Protein AF-A0A2V5UEI1-F1 (afdb_monomer_lite)

Structure (mmCIF, N/CA/C/O backbone):
data_AF-A0A2V5UEI1-F1
#
_entry.id   AF-A0A2V5UEI1-F1
#
loop_
_atom_site.group_PDB
_atom_site.id
_atom_site.type_symbol
_atom_site.label_atom_id
_atom_site.label_alt_id
_atom_site.label_comp_id
_atom_site.label_asym_id
_atom_site.label_entity_id
_atom_site.label_seq_id
_atom_site.pdbx_PDB_ins_code
_atom_site.Cartn_x
_atom_site.Cartn_y
_atom_site.Cartn_z
_atom_site.occupancy
_atom_site.B_iso_or_equiv
_atom_site.auth_seq_id
_atom_site.auth_comp_id
_atom_site.auth_asym_id
_atom_site.auth_atom_id
_atom_site.pdbx_PDB_model_num
ATOM 1 N N . MET A 1 1 ? 38.973 20.988 14.897 1.00 60.97 1 MET A N 1
ATOM 2 C CA . MET A 1 1 ? 39.032 19.534 15.173 1.00 60.97 1 MET A CA 1
ATOM 3 C C . MET A 1 1 ? 38.482 19.318 16.575 1.00 60.97 1 MET A C 1
ATOM 5 O O . MET A 1 1 ? 38.955 19.990 17.479 1.00 60.97 1 MET A O 1
ATOM 9 N N . GLY A 1 2 ? 37.404 18.539 16.708 1.00 62.19 2 GLY A N 1
ATOM 10 C CA . GLY A 1 2 ? 36.582 18.435 17.925 1.00 62.19 2 GLY A CA 1
ATOM 11 C C . GLY A 1 2 ? 37.233 17.674 19.089 1.00 62.19 2 GLY A C 1
ATOM 12 O O . GLY A 1 2 ? 38.163 16.898 18.887 1.00 62.19 2 GLY A O 1
ATOM 13 N N . ASP A 1 3 ? 36.730 17.943 20.296 1.00 58.88 3 ASP A N 1
ATOM 14 C CA . ASP A 1 3 ? 37.243 17.529 21.613 1.00 58.88 3 ASP A CA 1
ATOM 15 C C . ASP A 1 3 ? 37.159 15.993 21.856 1.00 58.88 3 ASP A C 1
ATOM 17 O O . ASP A 1 3 ? 36.094 15.400 21.657 1.00 58.88 3 ASP A O 1
ATOM 21 N N . PRO A 1 4 ? 38.245 15.329 22.310 1.00 67.56 4 PRO A N 1
ATOM 22 C CA . PRO A 1 4 ? 38.335 13.873 22.504 1.00 67.56 4 PRO A CA 1
ATOM 23 C C . PRO A 1 4 ? 37.578 13.307 23.723 1.00 67.56 4 PRO A C 1
ATOM 25 O O . PRO A 1 4 ? 37.670 12.111 24.001 1.00 67.56 4 PRO A O 1
ATOM 28 N N . ARG A 1 5 ? 36.818 14.115 24.472 1.00 64.75 5 ARG A N 1
ATOM 29 C CA . ARG A 1 5 ? 36.128 13.671 25.702 1.00 64.75 5 ARG A CA 1
ATOM 30 C C . ARG A 1 5 ? 34.801 12.935 25.495 1.00 64.75 5 ARG A C 1
ATOM 32 O O . ARG A 1 5 ? 34.149 12.600 26.479 1.00 64.75 5 ARG A O 1
ATOM 39 N N . ASN A 1 6 ? 34.408 12.627 24.257 1.00 59.47 6 ASN A N 1
ATOM 40 C CA . ASN A 1 6 ? 33.099 12.030 23.964 1.00 59.47 6 ASN A CA 1
ATOM 41 C C . ASN A 1 6 ? 33.132 10.554 23.510 1.00 59.47 6 ASN A C 1
ATOM 43 O O . ASN A 1 6 ? 32.321 10.142 22.687 1.00 59.47 6 ASN A O 1
ATOM 47 N N . VAL A 1 7 ? 34.059 9.741 24.034 1.00 58.25 7 VAL A N 1
ATOM 48 C CA . VAL A 1 7 ? 34.170 8.298 23.691 1.00 58.25 7 VAL A CA 1
ATOM 49 C C . VAL A 1 7 ? 33.688 7.374 24.829 1.00 58.25 7 VAL A C 1
ATOM 51 O O . VAL A 1 7 ? 33.895 6.165 24.804 1.00 58.25 7 VAL A O 1
ATOM 54 N N . ALA A 1 8 ? 33.029 7.913 25.857 1.00 61.50 8 ALA A N 1
ATOM 55 C CA . ALA A 1 8 ? 32.821 7.205 27.123 1.00 61.50 8 ALA A CA 1
ATOM 56 C C . ALA A 1 8 ? 31.400 6.662 27.370 1.00 61.50 8 ALA A C 1
ATOM 58 O O . ALA A 1 8 ? 30.992 6.586 28.523 1.00 61.50 8 ALA A O 1
ATOM 59 N N . HIS A 1 9 ? 30.653 6.220 26.348 1.00 55.09 9 HIS A N 1
ATOM 60 C CA . HIS A 1 9 ? 29.397 5.477 26.573 1.00 55.09 9 HIS A CA 1
ATOM 61 C C . HIS A 1 9 ? 29.204 4.266 25.642 1.00 55.09 9 HIS A C 1
ATOM 63 O O . HIS A 1 9 ? 28.102 3.977 25.188 1.00 55.09 9 HIS A O 1
ATOM 69 N N . ALA A 1 10 ? 30.259 3.476 25.425 1.00 58.75 10 ALA A N 1
ATOM 70 C CA . ALA A 1 10 ? 30.120 2.090 24.973 1.00 58.75 10 ALA A CA 1
ATOM 71 C C . ALA A 1 10 ? 29.825 1.175 26.178 1.00 58.75 10 ALA A C 1
ATOM 73 O O . ALA A 1 10 ? 30.682 0.435 26.655 1.00 58.75 10 ALA A O 1
ATOM 74 N N . LYS A 1 11 ? 28.606 1.253 26.720 1.00 63.81 11 LYS A N 1
ATOM 75 C CA . LYS A 1 11 ? 28.098 0.265 27.683 1.00 63.81 11 LYS A CA 1
ATOM 76 C C . LYS A 1 11 ? 26.658 -0.102 27.351 1.00 63.81 11 LYS A C 1
ATOM 78 O O . LYS A 1 11 ? 25.727 0.544 27.817 1.00 63.81 11 LYS A O 1
ATOM 83 N N . LYS A 1 12 ? 26.478 -1.213 26.637 1.00 59.69 12 LYS A N 1
ATOM 84 C CA . LYS A 1 12 ? 25.339 -2.102 26.879 1.00 59.69 12 LYS A CA 1
ATOM 85 C C . LYS A 1 12 ? 25.848 -3.533 26.995 1.00 59.69 12 LYS A C 1
ATOM 87 O O . LYS A 1 12 ? 26.288 -4.141 26.029 1.00 59.69 12 LYS A O 1
ATOM 92 N N . VAL A 1 13 ? 25.820 -4.018 28.231 1.00 60.66 13 VAL A N 1
ATOM 93 C CA . VAL A 1 13 ? 25.942 -5.428 28.594 1.00 60.66 13 VAL A CA 1
ATOM 94 C C . VAL A 1 13 ? 24.683 -6.127 28.085 1.00 60.66 13 VAL A C 1
ATOM 96 O O . VAL A 1 13 ? 23.582 -5.756 28.487 1.00 60.66 13 VAL A O 1
ATOM 99 N N . SER A 1 14 ? 24.841 -7.115 27.206 1.00 51.38 14 SER A N 1
ATOM 100 C CA . SER A 1 14 ? 23.764 -8.033 26.836 1.00 51.38 14 SER A CA 1
ATOM 101 C C . SER A 1 14 ? 23.872 -9.259 27.743 1.00 51.38 14 SER A C 1
ATOM 103 O O . SER A 1 14 ? 24.813 -10.039 27.614 1.00 51.38 14 SER A O 1
ATOM 105 N N . GLN A 1 15 ? 22.970 -9.395 28.717 1.00 55.59 15 GLN A N 1
ATOM 106 C CA . GLN A 1 15 ? 22.770 -10.665 29.415 1.00 55.59 15 GLN A CA 1
ATOM 107 C C . GLN A 1 15 ? 21.605 -11.392 28.749 1.00 55.59 15 GLN A C 1
ATOM 109 O O . GLN A 1 15 ? 20.440 -11.106 29.015 1.00 55.59 15 GLN A O 1
ATOM 114 N N . GLU A 1 16 ? 21.936 -12.334 27.875 1.00 53.16 16 GLU A N 1
ATOM 115 C CA . GLU A 1 16 ? 20.986 -13.276 27.296 1.00 53.16 16 GLU A CA 1
ATOM 116 C C . GLU A 1 16 ? 20.702 -14.380 28.329 1.00 53.16 16 GLU A C 1
ATOM 118 O O . GLU A 1 16 ? 21.496 -15.299 28.526 1.00 53.16 16 GLU A O 1
ATOM 123 N N . LYS A 1 17 ? 19.584 -14.264 29.059 1.00 61.91 17 LYS A N 1
ATOM 124 C CA . LYS A 1 17 ? 19.078 -15.344 29.917 1.00 61.91 17 LYS A CA 1
ATOM 125 C C . LYS A 1 17 ? 18.273 -16.331 29.070 1.00 61.91 17 LYS A C 1
ATOM 127 O O . LYS A 1 17 ? 17.112 -16.083 28.762 1.00 61.91 17 LYS A O 1
ATOM 132 N N . HIS A 1 18 ? 18.868 -17.480 28.757 1.00 45.88 18 HIS A N 1
ATOM 133 C CA . HIS A 1 18 ? 18.138 -18.654 28.270 1.00 45.88 18 HIS A CA 1
ATOM 134 C C . HIS A 1 18 ? 17.444 -19.356 29.441 1.00 45.88 18 HIS A C 1
ATOM 136 O O . HIS A 1 18 ? 18.087 -20.081 30.198 1.00 45.88 18 HIS A O 1
ATOM 142 N N . HIS A 1 19 ? 16.128 -19.192 29.576 1.00 44.00 19 HIS A N 1
ATOM 143 C CA . HIS A 1 19 ? 15.309 -20.161 30.304 1.00 44.00 19 HIS A CA 1
ATOM 144 C C . HIS A 1 19 ? 14.743 -21.170 29.305 1.00 44.00 19 HIS A C 1
ATOM 146 O O . HIS A 1 19 ? 13.761 -20.914 28.613 1.00 44.00 19 HIS A O 1
ATOM 152 N N . LYS A 1 20 ? 15.386 -22.338 29.231 1.00 43.84 20 LYS A N 1
ATOM 153 C CA . LYS A 1 20 ? 14.803 -23.550 28.653 1.00 43.84 20 LYS A CA 1
ATOM 154 C C . LYS A 1 20 ? 14.131 -24.312 29.790 1.00 43.84 20 LYS A C 1
ATOM 156 O O . LYS A 1 20 ? 14.737 -25.200 30.386 1.00 43.84 20 LYS A O 1
ATOM 161 N N . GLU A 1 21 ? 12.907 -23.926 30.128 1.00 43.12 21 GLU A N 1
ATOM 162 C CA . GLU A 1 21 ? 12.095 -24.711 31.052 1.00 43.12 21 GLU A CA 1
ATOM 163 C C . GLU A 1 21 ? 11.450 -25.886 30.309 1.00 43.12 21 GLU A C 1
ATOM 165 O O . GLU A 1 21 ? 11.023 -25.787 29.156 1.00 43.12 21 GLU A O 1
ATOM 170 N N . LYS A 1 22 ? 11.508 -27.041 30.964 1.00 46.34 22 LYS A N 1
ATOM 171 C CA . LYS A 1 22 ? 11.107 -28.351 30.465 1.00 46.34 22 LYS A CA 1
ATOM 172 C C . LYS A 1 22 ? 9.619 -28.624 30.757 1.00 46.34 22 LYS A C 1
ATOM 174 O O . LYS A 1 22 ? 9.078 -28.107 31.722 1.00 46.34 22 LYS A O 1
ATOM 179 N N . HIS A 1 23 ? 9.088 -29.610 30.026 1.00 39.38 23 HIS A N 1
ATOM 180 C CA . HIS A 1 23 ? 8.015 -30.559 30.389 1.00 39.38 23 HIS A CA 1
ATOM 181 C C . HIS A 1 23 ? 6.530 -30.184 30.207 1.00 39.38 23 HIS A C 1
ATOM 183 O O . HIS A 1 23 ? 5.949 -29.458 30.999 1.00 39.38 23 HIS A O 1
ATOM 189 N N . ALA A 1 24 ? 5.884 -30.893 29.269 1.00 37.06 24 ALA A N 1
ATOM 190 C CA . ALA A 1 24 ? 4.631 -31.661 29.436 1.00 37.06 24 ALA A CA 1
ATOM 191 C C . ALA A 1 24 ? 4.454 -32.593 28.201 1.00 37.06 24 ALA A C 1
ATOM 193 O O . ALA A 1 24 ? 5.091 -32.301 27.186 1.00 37.06 24 ALA A O 1
ATOM 194 N N . PRO A 1 25 ? 3.628 -33.672 28.202 1.00 48.94 25 PRO A N 1
ATOM 195 C CA . PRO A 1 25 ? 2.654 -34.105 29.217 1.00 48.94 25 PRO A CA 1
ATOM 196 C C . PRO A 1 25 ? 2.737 -35.607 29.625 1.00 48.94 25 PRO A C 1
ATOM 198 O O . PRO A 1 25 ? 3.403 -36.405 28.962 1.00 48.94 25 PRO A O 1
ATOM 201 N N . PRO A 1 26 ? 2.025 -36.028 30.693 1.00 40.62 26 PRO A N 1
ATOM 202 C CA . PRO A 1 26 ? 1.869 -37.432 31.070 1.00 40.62 26 PRO A CA 1
ATOM 203 C C . PRO A 1 26 ? 0.717 -38.100 30.296 1.00 40.62 26 PRO A C 1
ATOM 205 O O . PRO A 1 26 ? -0.291 -37.464 29.985 1.00 40.62 26 PRO A O 1
ATOM 208 N N . LYS A 1 27 ? 0.835 -39.407 30.025 1.00 35.03 27 LYS A N 1
ATOM 209 C CA . LYS A 1 27 ? -0.250 -40.243 29.487 1.00 35.03 27 LYS A CA 1
ATOM 210 C C . LYS A 1 27 ? -0.455 -41.502 30.338 1.00 35.03 27 LYS A C 1
ATOM 212 O O . LYS A 1 27 ? 0.497 -42.223 30.604 1.00 35.03 27 LYS A O 1
ATOM 217 N N . ALA A 1 28 ? -1.740 -41.753 30.603 1.00 38.06 28 ALA A N 1
ATOM 218 C CA . ALA A 1 28 ? -2.429 -43.026 30.839 1.00 38.06 28 ALA A CA 1
ATOM 219 C C . ALA A 1 28 ? -2.228 -43.789 32.170 1.00 38.06 28 ALA A C 1
ATOM 221 O O . ALA A 1 28 ? -1.182 -44.366 32.437 1.00 38.06 28 ALA A O 1
ATOM 222 N N . GLY A 1 29 ? -3.335 -43.912 32.916 1.00 33.41 29 GLY A N 1
ATOM 223 C CA . GLY A 1 29 ? -3.592 -44.955 33.918 1.00 33.41 29 GLY A CA 1
ATOM 224 C C . GLY A 1 29 ? -5.030 -44.851 34.477 1.00 33.41 29 GLY A C 1
ATOM 225 O O . GLY A 1 29 ? -5.474 -43.722 34.684 1.00 33.41 29 GLY A O 1
ATOM 226 N N . PRO A 1 30 ? -5.795 -45.951 34.671 1.00 41.28 30 PRO A N 1
ATOM 227 C CA . PRO A 1 30 ? -7.248 -45.925 34.901 1.00 41.28 30 PRO A CA 1
ATOM 228 C C . PRO A 1 30 ? -7.670 -45.885 36.389 1.00 41.28 30 PRO A C 1
ATOM 230 O O . PRO A 1 30 ? -6.898 -46.231 37.277 1.00 41.28 30 PRO A O 1
ATOM 233 N N . ALA A 1 31 ? -8.923 -45.466 36.628 1.00 42.00 31 ALA A N 1
ATOM 234 C CA . ALA A 1 31 ? -9.626 -45.315 37.921 1.00 42.00 31 ALA A CA 1
ATOM 235 C C . ALA A 1 31 ? -9.802 -46.650 38.705 1.00 42.00 31 ALA A C 1
ATOM 237 O O . ALA A 1 31 ? -9.586 -47.698 38.091 1.00 42.00 31 ALA A O 1
ATOM 238 N N . PRO A 1 32 ? -10.236 -46.680 40.001 1.00 45.94 32 PRO A N 1
ATOM 239 C CA . PRO A 1 32 ? -11.650 -46.406 40.351 1.00 45.94 32 PRO A CA 1
ATOM 240 C C . PRO A 1 32 ? -11.987 -45.891 41.791 1.00 45.94 32 PRO A C 1
ATOM 242 O O . PRO A 1 32 ? -11.238 -46.046 42.746 1.00 45.94 32 PRO A O 1
ATOM 245 N N . THR A 1 33 ? -13.205 -45.333 41.912 1.00 37.31 33 THR A N 1
ATOM 246 C CA . THR A 1 33 ? -14.199 -45.397 43.025 1.00 37.31 33 THR A CA 1
ATOM 247 C C . THR A 1 33 ? -13.835 -45.091 44.491 1.00 37.31 33 THR A C 1
ATOM 249 O O . THR A 1 33 ? -13.076 -45.814 45.123 1.00 37.31 33 THR A O 1
ATOM 252 N N . GLY A 1 34 ? -14.586 -44.166 45.113 1.00 35.31 34 GLY A N 1
ATOM 253 C CA . GLY A 1 34 ? -14.675 -44.050 46.577 1.00 35.31 34 GLY A CA 1
ATOM 254 C C . GLY A 1 34 ? -15.586 -42.922 47.078 1.00 35.31 34 GLY A C 1
ATOM 255 O O . GLY A 1 34 ? -15.183 -41.774 47.172 1.00 35.31 34 GLY A O 1
ATOM 256 N N . ARG A 1 35 ? -16.832 -43.266 47.398 1.00 34.34 35 ARG A N 1
ATOM 257 C CA . ARG A 1 35 ? -17.924 -42.431 47.937 1.00 34.34 35 ARG A CA 1
ATOM 258 C C . ARG A 1 35 ? -17.758 -42.234 49.456 1.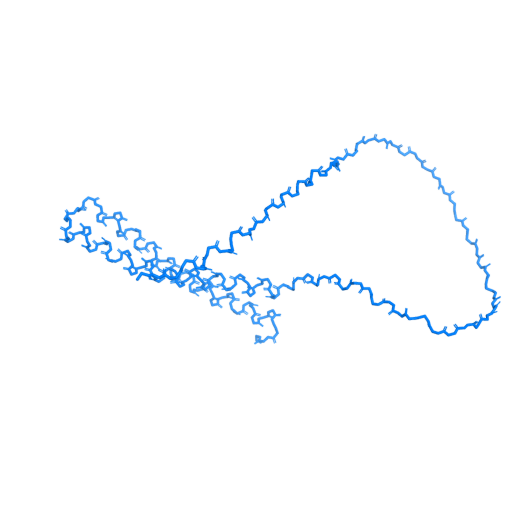00 34.34 35 ARG A C 1
ATOM 260 O O . ARG A 1 35 ? -17.572 -43.246 50.123 1.00 34.34 35 ARG A O 1
ATOM 267 N N . LYS A 1 36 ? -17.945 -41.017 50.005 1.00 35.72 36 LYS A N 1
ATOM 268 C CA . LYS A 1 36 ? -18.761 -40.739 51.222 1.00 35.72 36 LYS A CA 1
ATOM 269 C C . LYS A 1 36 ? -18.747 -39.266 51.677 1.00 35.72 36 LYS A C 1
ATOM 271 O O . LYS A 1 36 ? -17.711 -38.648 51.868 1.00 35.72 36 LYS A O 1
ATOM 276 N N . THR A 1 37 ? -19.966 -38.782 51.878 1.00 34.09 37 THR A N 1
ATOM 277 C CA . THR A 1 37 ? -20.470 -37.595 52.587 1.00 34.09 37 THR A CA 1
ATOM 278 C C . THR A 1 37 ? -20.304 -37.663 54.112 1.00 34.09 37 THR A C 1
ATOM 280 O O . THR A 1 37 ? -20.484 -38.752 54.654 1.00 34.09 37 THR A O 1
ATOM 283 N N . ALA A 1 38 ? -20.107 -36.513 54.781 1.00 35.34 38 ALA A N 1
ATOM 284 C CA . ALA A 1 38 ? -20.707 -36.091 56.076 1.00 35.34 38 ALA A CA 1
ATOM 285 C C . ALA A 1 38 ? -20.051 -34.754 56.533 1.00 35.34 38 ALA A C 1
ATOM 287 O O . ALA A 1 38 ? -18.830 -34.666 56.496 1.00 35.34 38 ALA A O 1
ATOM 288 N N . GLN A 1 39 ? -20.780 -33.636 56.728 1.00 37.97 39 GLN A N 1
ATOM 289 C CA . GLN A 1 39 ? -21.497 -33.234 57.970 1.00 37.97 39 GLN A CA 1
ATOM 290 C C . GLN A 1 39 ? -20.530 -32.986 59.155 1.00 37.97 39 GLN A C 1
ATOM 292 O O . GLN A 1 39 ? -19.653 -33.806 59.373 1.00 37.97 39 GLN A O 1
ATOM 297 N N . THR A 1 40 ? -20.591 -31.959 60.009 1.00 27.80 40 THR A N 1
ATOM 298 C CA . THR A 1 40 ? -21.437 -30.765 60.231 1.00 27.80 40 THR A CA 1
ATOM 299 C C . THR A 1 40 ? -20.735 -29.961 61.350 1.00 27.80 40 THR A C 1
ATOM 301 O O . THR A 1 40 ? -20.050 -30.557 62.172 1.00 27.80 40 THR A O 1
ATOM 304 N N . GLU A 1 41 ? -20.934 -28.639 61.368 1.00 36.25 41 GLU A N 1
ATOM 305 C CA . GLU A 1 41 ? -21.028 -27.735 62.539 1.00 36.25 41 GLU A CA 1
ATOM 306 C C . GLU A 1 41 ? -20.026 -27.808 63.714 1.00 36.25 41 GLU A C 1
ATOM 308 O O . GLU A 1 41 ? -19.943 -28.789 64.440 1.00 36.25 41 GLU A O 1
ATOM 313 N N . THR A 1 42 ? -19.408 -26.664 64.045 1.00 31.55 42 THR A N 1
ATOM 314 C CA . THR A 1 42 ? -19.750 -25.861 65.250 1.00 31.55 42 THR A CA 1
ATOM 315 C C . THR A 1 42 ? -18.810 -24.650 65.425 1.00 31.55 42 THR A C 1
ATOM 317 O O . THR A 1 42 ? -17.590 -24.759 65.477 1.00 31.55 42 THR A O 1
ATOM 320 N N . LYS A 1 43 ? -19.415 -23.463 65.532 1.00 36.56 43 LYS A N 1
ATOM 321 C CA . LYS A 1 43 ? -18.888 -22.211 66.125 1.00 36.56 43 LYS A CA 1
ATOM 322 C C . LYS A 1 43 ? -19.322 -22.243 67.617 1.00 36.56 43 LYS A C 1
ATOM 324 O O . LYS A 1 43 ? -20.411 -22.782 67.824 1.00 36.56 43 LYS A O 1
ATOM 329 N N . PRO A 1 44 ? -18.614 -21.687 68.644 1.00 43.38 44 PRO A N 1
ATOM 330 C CA . PRO A 1 44 ? -18.418 -20.230 68.742 1.00 43.38 44 PRO A CA 1
ATOM 331 C C . PRO A 1 44 ? -17.259 -19.622 69.571 1.00 43.38 44 PRO A C 1
ATOM 333 O O . PRO A 1 44 ? -16.716 -20.243 70.470 1.00 43.38 44 PRO A O 1
ATOM 336 N N . ALA A 1 45 ? -17.039 -18.321 69.283 1.00 34.38 45 ALA A N 1
ATOM 337 C CA . ALA A 1 45 ? -16.594 -17.209 70.156 1.00 34.38 45 ALA A CA 1
ATOM 338 C C . ALA A 1 45 ? -15.195 -17.305 70.813 1.00 34.38 45 ALA A C 1
ATOM 340 O O . ALA A 1 45 ? -14.808 -18.338 71.322 1.00 34.38 45 ALA A O 1
ATOM 341 N N . ALA A 1 46 ? -14.366 -16.271 70.968 1.00 39.91 46 ALA A N 1
ATOM 342 C CA . ALA A 1 46 ? -14.328 -14.844 70.644 1.00 39.91 46 ALA A CA 1
ATOM 343 C C . ALA A 1 46 ? -12.926 -14.343 71.084 1.00 39.91 46 ALA A C 1
ATOM 345 O O . ALA A 1 46 ? -12.411 -14.877 72.065 1.00 39.91 46 ALA A O 1
ATOM 346 N N . LYS A 1 47 ? -12.351 -13.314 70.433 1.00 35.03 47 LYS A N 1
ATOM 347 C CA . LYS A 1 47 ? -11.611 -12.168 71.038 1.00 35.03 47 LYS A CA 1
ATOM 348 C C . LYS A 1 47 ? -10.681 -11.466 70.028 1.00 35.03 47 LYS A C 1
ATOM 350 O O . LYS A 1 47 ? -9.681 -12.022 69.608 1.00 35.03 47 LYS A O 1
ATOM 355 N N . SER A 1 48 ? -11.055 -10.223 69.717 1.00 39.47 48 SER A N 1
ATOM 356 C CA . SER A 1 48 ? -10.243 -8.992 69.756 1.00 39.47 48 SER A CA 1
ATOM 357 C C . SER A 1 48 ? -8.790 -9.013 69.251 1.00 39.47 48 SER A C 1
ATOM 359 O O . SER A 1 48 ? -7.930 -9.509 69.969 1.00 39.47 48 SER A O 1
ATOM 361 N N . THR A 1 49 ? -8.521 -8.325 68.129 1.00 35.94 49 THR A N 1
ATOM 362 C CA . THR A 1 49 ? -7.627 -7.140 68.025 1.00 35.94 49 THR A CA 1
ATOM 363 C C . THR A 1 49 ? -7.657 -6.553 66.601 1.00 35.94 49 THR A C 1
ATOM 365 O O . THR A 1 49 ? -7.854 -7.265 65.623 1.00 35.94 49 THR A O 1
ATOM 368 N N . ALA A 1 50 ? -7.537 -5.227 66.506 1.00 43.03 50 ALA A N 1
ATOM 369 C CA . ALA A 1 50 ? -7.624 -4.403 65.294 1.00 43.03 50 ALA A CA 1
ATOM 370 C C . ALA A 1 50 ? -6.380 -4.502 64.368 1.00 43.03 50 ALA A C 1
ATOM 372 O O . ALA A 1 50 ? -5.461 -5.271 64.637 1.00 43.03 50 ALA A O 1
ATOM 373 N N . PRO A 1 51 ? -6.268 -3.598 63.380 1.00 45.94 51 PRO A N 1
ATOM 374 C CA . PRO A 1 51 ? -6.624 -3.720 61.969 1.00 45.94 51 PRO A CA 1
ATOM 375 C C . PRO A 1 51 ? -5.501 -4.373 61.144 1.00 45.94 51 PRO A C 1
ATOM 377 O O . PRO A 1 51 ? -4.357 -3.917 61.154 1.00 45.94 51 PRO A O 1
ATOM 380 N N . GLN A 1 52 ? -5.824 -5.421 60.386 1.00 36.38 52 GLN A N 1
ATOM 381 C CA . GLN A 1 52 ? -4.866 -6.015 59.460 1.00 36.38 52 GLN A CA 1
ATOM 382 C C . GLN A 1 52 ? -4.762 -5.103 58.237 1.00 36.38 52 GLN A C 1
ATOM 384 O O . GLN A 1 52 ? -5.710 -4.974 57.467 1.00 36.38 52 GLN A O 1
ATOM 389 N N . ALA A 1 53 ? -3.619 -4.427 58.122 1.00 48.12 53 ALA A N 1
ATOM 390 C CA . ALA A 1 53 ? -3.221 -3.692 56.937 1.00 48.12 53 ALA A CA 1
ATOM 391 C C . ALA A 1 53 ? -3.428 -4.585 55.708 1.00 48.12 53 ALA A C 1
ATOM 393 O O . ALA A 1 53 ? -2.790 -5.632 55.571 1.00 48.12 53 ALA A O 1
ATOM 394 N N . GLU A 1 54 ? -4.356 -4.175 54.851 1.00 47.47 54 GLU A N 1
ATOM 395 C CA . GLU A 1 54 ? -4.566 -4.762 53.540 1.00 47.47 54 GLU A CA 1
ATOM 396 C C . GLU A 1 54 ? -3.322 -4.420 52.721 1.00 47.47 54 GLU A C 1
ATOM 398 O O . GLU A 1 54 ? -3.153 -3.310 52.220 1.00 47.47 54 GLU A O 1
ATOM 403 N N . VAL A 1 55 ? -2.372 -5.354 52.710 1.00 52.66 55 VAL A N 1
ATOM 404 C CA . VAL A 1 55 ? -1.219 -5.327 51.817 1.00 52.66 55 VAL A CA 1
ATOM 405 C C . VAL A 1 55 ? -1.793 -5.220 50.406 1.00 52.66 55 VAL A C 1
ATOM 407 O O . VAL A 1 55 ? -2.495 -6.150 49.998 1.00 52.66 55 VAL A O 1
ATOM 410 N N . PRO A 1 56 ? -1.543 -4.128 49.658 1.00 51.38 56 PRO A N 1
ATOM 411 C CA . PRO A 1 56 ? -1.966 -4.059 48.274 1.00 51.38 56 PRO A CA 1
ATOM 412 C C . PRO A 1 56 ? -1.308 -5.229 47.555 1.00 51.38 56 PRO A C 1
ATOM 414 O O . PRO A 1 56 ? -0.078 -5.325 47.488 1.00 51.38 56 PRO A O 1
ATOM 417 N N . GLN A 1 57 ? -2.134 -6.159 47.081 1.00 55.44 57 GLN A N 1
ATOM 418 C CA . GLN A 1 57 ? -1.706 -7.178 46.137 1.00 55.44 57 GLN A CA 1
ATOM 419 C C . GLN A 1 57 ? -0.940 -6.462 45.015 1.00 55.44 57 GLN A C 1
ATOM 421 O O . GLN A 1 57 ? -1.411 -5.417 44.556 1.00 55.44 57 GLN A O 1
ATOM 426 N N . PRO A 1 58 ? 0.225 -6.969 44.571 1.00 51.22 58 PRO A N 1
ATOM 427 C CA . PRO A 1 58 ? 0.912 -6.395 43.429 1.00 51.22 58 PRO A CA 1
ATOM 428 C C . PRO A 1 58 ? -0.069 -6.415 42.265 1.00 51.22 58 PRO A C 1
ATOM 430 O O . PRO A 1 58 ? -0.487 -7.489 41.830 1.00 51.22 58 PRO A O 1
ATOM 433 N N . THR A 1 59 ? -0.485 -5.233 41.821 1.00 57.25 59 THR A N 1
ATOM 434 C CA . THR A 1 59 ? -1.341 -5.047 40.659 1.00 57.25 59 THR A CA 1
ATOM 435 C C . THR A 1 59 ? -0.630 -5.723 39.496 1.00 57.25 59 THR A C 1
ATOM 437 O O . THR A 1 59 ? 0.357 -5.202 38.971 1.00 57.25 59 THR A O 1
ATOM 440 N N . GLN A 1 60 ? -1.069 -6.931 39.133 1.00 56.97 60 GLN A N 1
ATOM 441 C CA . GLN A 1 60 ? -0.685 -7.502 37.852 1.00 56.97 60 GLN A CA 1
ATOM 442 C C . GLN A 1 60 ? -1.075 -6.475 36.783 1.00 56.97 60 GLN A C 1
ATOM 444 O O . GLN A 1 60 ? -2.142 -5.861 36.914 1.00 56.97 60 GLN A O 1
ATOM 449 N N . PRO A 1 61 ? -0.230 -6.236 35.767 1.00 58.72 61 PRO A N 1
ATOM 450 C CA . PRO A 1 61 ? -0.597 -5.352 34.673 1.00 58.72 61 PRO A CA 1
ATOM 451 C C . PRO A 1 61 ? -1.951 -5.805 34.127 1.00 58.72 61 PRO A C 1
ATOM 453 O O . PRO A 1 61 ? -2.106 -6.974 33.773 1.00 58.72 61 PRO A O 1
ATOM 456 N N . ALA A 1 62 ? -2.941 -4.912 34.133 1.00 69.94 62 ALA A N 1
ATOM 457 C CA . ALA A 1 62 ? -4.236 -5.213 33.550 1.00 69.94 62 ALA A CA 1
ATOM 458 C C . ALA A 1 62 ? -4.016 -5.554 32.071 1.00 69.94 62 ALA A C 1
ATOM 460 O O . ALA A 1 62 ? -3.392 -4.783 31.339 1.00 69.94 62 ALA A O 1
ATOM 461 N N . GLU A 1 63 ? -4.479 -6.732 31.654 1.00 69.12 63 GLU A N 1
ATOM 462 C CA . GLU A 1 63 ? -4.429 -7.128 30.251 1.00 69.12 63 GLU A CA 1
ATOM 463 C C . GLU A 1 63 ? -5.189 -6.094 29.411 1.00 69.12 63 GLU A C 1
ATOM 465 O O . GLU A 1 63 ? -6.317 -5.741 29.775 1.00 69.12 63 GLU A O 1
ATOM 470 N N . PRO A 1 64 ? -4.610 -5.612 28.295 1.00 77.06 64 PRO A N 1
ATOM 471 C CA . PRO A 1 64 ? -5.235 -4.564 27.514 1.00 77.06 64 PRO A CA 1
ATOM 472 C C . PRO A 1 64 ? -6.613 -5.003 27.021 1.00 77.06 64 PRO A C 1
ATOM 474 O O . PRO A 1 64 ? -6.802 -6.113 26.497 1.00 77.06 64 PRO A O 1
ATOM 477 N N . THR A 1 65 ? -7.568 -4.096 27.195 1.00 88.69 65 THR A N 1
ATOM 478 C CA . THR A 1 65 ? -8.953 -4.216 26.758 1.00 88.69 65 THR A CA 1
ATOM 479 C C . THR A 1 65 ? -9.020 -4.429 25.247 1.00 88.69 65 THR A C 1
ATOM 481 O O . THR A 1 65 ? -8.100 -4.108 24.488 1.00 88.69 65 THR A O 1
ATOM 484 N N . GLN A 1 66 ? -10.140 -4.980 24.776 1.00 93.00 66 GLN A N 1
ATOM 485 C CA . GLN A 1 66 ? -10.371 -5.158 23.343 1.00 93.00 66 GLN A CA 1
ATOM 486 C C . GLN A 1 66 ? -10.248 -3.830 22.579 1.00 93.00 66 GLN A C 1
ATOM 488 O O . GLN A 1 66 ? -9.651 -3.807 21.506 1.00 93.00 6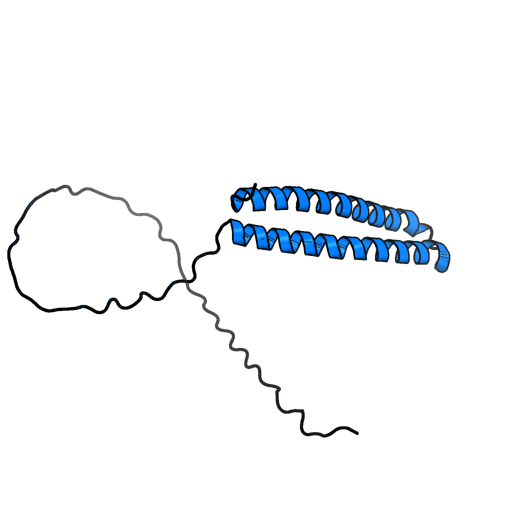6 GLN A O 1
ATOM 493 N N . LEU A 1 67 ? -10.751 -2.730 23.151 1.00 94.62 67 LEU A N 1
ATOM 494 C CA . LEU A 1 67 ? -10.659 -1.401 22.552 1.00 94.62 67 LEU A CA 1
ATOM 495 C C . LEU A 1 67 ? -9.203 -0.949 22.395 1.00 94.62 67 LEU A C 1
ATOM 497 O O . LEU A 1 67 ? -8.817 -0.518 21.314 1.00 94.62 67 LEU A O 1
ATOM 501 N N . GLU A 1 68 ? -8.371 -1.098 23.428 1.00 96.12 68 GLU A N 1
ATOM 502 C CA . GLU A 1 68 ? -6.950 -0.727 23.357 1.00 96.12 68 GLU A CA 1
ATOM 503 C C . GLU A 1 68 ? -6.212 -1.522 22.273 1.00 96.12 68 GLU A C 1
ATOM 505 O O . GLU A 1 68 ? -5.460 -0.951 21.482 1.00 96.12 68 GLU A O 1
ATOM 510 N N . LYS A 1 69 ? -6.479 -2.831 22.168 1.00 96.75 69 LYS A N 1
ATOM 511 C CA . LYS A 1 69 ? -5.924 -3.672 21.094 1.00 96.75 69 LYS A CA 1
ATOM 512 C C . LYS A 1 69 ? -6.393 -3.199 19.716 1.00 96.75 69 LYS A C 1
ATOM 514 O O . LYS A 1 69 ? -5.578 -3.107 18.798 1.00 96.75 69 LYS A O 1
ATOM 519 N N . SER A 1 70 ? -7.673 -2.857 19.576 1.00 96.56 70 SER A N 1
ATOM 520 C CA . SER A 1 70 ? -8.226 -2.322 18.331 1.00 96.56 70 SER A CA 1
ATOM 521 C C . SER A 1 70 ? -7.580 -0.993 17.938 1.00 96.56 70 SER A C 1
ATOM 523 O O . SER A 1 70 ? -7.190 -0.833 16.785 1.00 96.56 70 SER A O 1
ATOM 525 N N . LEU A 1 71 ? -7.366 -0.072 18.876 1.00 97.56 71 LEU A N 1
ATOM 526 C CA . LEU A 1 71 ? -6.701 1.205 18.595 1.00 97.56 71 LEU A CA 1
ATOM 527 C C . LEU A 1 71 ? -5.255 1.018 18.111 1.00 97.56 71 LEU A C 1
ATOM 529 O O . LEU A 1 71 ? -4.808 1.736 17.216 1.00 97.56 71 LEU A O 1
ATOM 533 N N . VAL A 1 72 ? -4.535 0.021 18.635 1.00 98.12 72 VAL A N 1
ATOM 534 C CA . VAL A 1 72 ? -3.195 -0.331 18.135 1.00 98.12 72 VAL A CA 1
ATOM 535 C C . VAL A 1 72 ? -3.254 -0.832 16.690 1.00 98.12 72 VAL A C 1
ATOM 537 O O . VAL A 1 72 ? -2.421 -0.433 15.876 1.00 98.12 72 VAL A O 1
ATOM 540 N N . VAL A 1 73 ? -4.227 -1.684 16.350 1.00 98.31 73 VAL A N 1
ATOM 541 C CA . VAL A 1 73 ? -4.427 -2.147 14.965 1.00 98.31 73 VAL A CA 1
ATOM 542 C C . VAL A 1 73 ? -4.751 -0.969 14.050 1.00 98.31 73 VAL A C 1
ATOM 544 O O . VAL A 1 73 ? -4.105 -0.819 13.016 1.00 98.31 73 VAL A O 1
ATOM 547 N N . LEU A 1 74 ? -5.676 -0.097 14.455 1.00 98.44 74 LEU A N 1
ATOM 548 C CA . LEU A 1 74 ? -6.040 1.100 13.701 1.00 98.44 74 LEU A CA 1
ATOM 549 C C . LEU A 1 74 ? -4.826 2.000 13.437 1.00 98.44 74 LEU A C 1
ATOM 551 O O . LEU A 1 74 ? -4.640 2.468 12.317 1.00 98.44 74 LEU A O 1
ATOM 555 N N . SER A 1 75 ? -3.972 2.201 14.444 1.00 98.56 75 SER A N 1
ATOM 556 C CA . SER A 1 75 ? -2.733 2.971 14.296 1.00 98.56 75 SER A CA 1
ATOM 557 C C . SER A 1 75 ? -1.815 2.375 13.221 1.00 98.56 75 SER A C 1
ATOM 559 O O . SER A 1 75 ? -1.345 3.091 12.340 1.00 98.56 75 SER A O 1
ATOM 561 N N . LYS A 1 76 ? -1.639 1.046 13.215 1.00 98.75 76 LYS A N 1
ATOM 562 C CA . LYS A 1 76 ? -0.846 0.353 12.186 1.00 98.75 76 LYS A CA 1
ATOM 563 C C . LYS A 1 76 ? -1.465 0.450 10.792 1.00 98.75 76 LYS A C 1
ATOM 565 O O . LYS A 1 76 ? -0.737 0.589 9.817 1.00 98.75 76 LYS A O 1
ATOM 570 N N . LEU A 1 77 ? -2.792 0.377 10.675 1.00 98.75 77 LEU A N 1
ATOM 571 C CA . LEU A 1 77 ? -3.470 0.554 9.386 1.00 98.75 77 LEU A CA 1
ATOM 572 C C . LEU A 1 77 ? -3.227 1.963 8.828 1.00 98.75 77 LEU A C 1
ATOM 574 O O . LEU A 1 77 ? -2.919 2.099 7.647 1.00 98.75 77 LEU A O 1
ATOM 578 N N . LYS A 1 78 ? -3.282 2.992 9.684 1.00 98.69 78 LYS A N 1
ATOM 579 C CA . LYS A 1 78 ? -2.964 4.380 9.311 1.00 98.69 78 LYS A CA 1
ATOM 580 C C . LYS A 1 78 ? -1.501 4.562 8.904 1.00 98.69 78 LYS A C 1
ATOM 582 O O . LYS A 1 78 ? -1.220 5.264 7.942 1.00 98.69 78 LYS A O 1
ATOM 587 N N . GLU A 1 79 ? -0.570 3.902 9.589 1.00 98.69 79 GLU A N 1
ATOM 588 C CA . GLU A 1 79 ? 0.844 3.887 9.192 1.00 98.69 79 GLU A CA 1
ATOM 589 C C . GLU A 1 79 ? 1.033 3.252 7.801 1.00 98.69 79 GLU A C 1
ATOM 591 O O . GLU A 1 79 ? 1.732 3.806 6.951 1.00 98.69 79 GLU A O 1
ATOM 596 N N . LEU A 1 80 ? 0.359 2.129 7.525 1.00 98.62 80 LEU A N 1
ATOM 597 C CA . LEU A 1 80 ? 0.388 1.488 6.205 1.00 98.62 80 LEU A CA 1
ATOM 598 C C . LEU A 1 80 ? -0.197 2.378 5.101 1.00 98.62 80 LEU A C 1
ATOM 600 O O . LEU A 1 80 ? 0.354 2.418 4.002 1.00 98.62 80 LEU A O 1
ATOM 604 N N . GLU A 1 81 ? -1.289 3.090 5.377 1.00 98.50 81 GLU A N 1
ATOM 605 C CA . GLU A 1 81 ? -1.879 4.068 4.454 1.00 98.50 81 GLU A CA 1
ATOM 606 C C . GLU A 1 81 ? -0.900 5.205 4.141 1.00 98.50 81 GLU A C 1
ATOM 608 O O . GLU A 1 81 ? -0.662 5.513 2.972 1.00 98.50 81 GLU A O 1
ATOM 613 N N . PHE A 1 82 ? -0.246 5.754 5.166 1.00 98.31 82 PHE A N 1
ATOM 614 C CA . PHE A 1 82 ? 0.743 6.812 4.991 1.00 98.31 82 PHE A CA 1
ATOM 615 C C . PHE A 1 82 ? 1.902 6.368 4.088 1.00 98.31 82 PHE A C 1
ATOM 617 O O . PHE A 1 82 ? 2.270 7.065 3.138 1.00 98.31 82 PHE A O 1
ATOM 624 N N . HIS A 1 83 ? 2.455 5.179 4.337 1.00 98.44 83 HIS A N 1
ATOM 625 C CA . HIS A 1 83 ? 3.507 4.619 3.489 1.00 98.44 83 HIS A CA 1
ATOM 626 C C . HIS A 1 83 ? 3.020 4.312 2.076 1.00 98.44 83 HIS A C 1
ATOM 628 O O . HIS A 1 83 ? 3.760 4.502 1.114 1.00 98.44 83 HIS A O 1
ATOM 634 N N . SER A 1 84 ? 1.775 3.868 1.934 1.00 98.25 84 SER A N 1
ATOM 635 C CA . SER A 1 84 ? 1.191 3.587 0.631 1.00 98.25 84 SER A CA 1
ATOM 636 C C . SER A 1 84 ? 1.106 4.832 -0.249 1.00 98.25 84 SER A C 1
ATOM 638 O O . SER A 1 84 ? 1.473 4.761 -1.422 1.00 98.25 84 SER A O 1
ATOM 640 N N . ARG A 1 85 ? 0.744 5.993 0.310 1.00 98.25 85 ARG A N 1
ATOM 641 C CA . ARG A 1 85 ? 0.790 7.271 -0.422 1.00 98.25 85 ARG A CA 1
ATOM 642 C C . ARG A 1 85 ? 2.193 7.603 -0.921 1.00 98.25 85 ARG A C 1
ATOM 644 O O . ARG A 1 85 ? 2.362 7.904 -2.100 1.00 98.25 85 ARG A O 1
ATOM 651 N N . ALA A 1 86 ? 3.198 7.483 -0.054 1.00 98.19 86 ALA A N 1
ATOM 652 C CA . ALA A 1 86 ? 4.591 7.708 -0.438 1.00 98.19 86 ALA A CA 1
ATOM 653 C C . ALA A 1 86 ? 5.061 6.714 -1.518 1.00 98.19 86 ALA A C 1
ATOM 655 O O . ALA A 1 86 ? 5.807 7.082 -2.425 1.00 98.19 86 ALA A O 1
ATOM 656 N N . ASN A 1 87 ? 4.593 5.464 -1.465 1.00 98.56 87 ASN A N 1
ATOM 657 C CA . ASN A 1 87 ? 4.909 4.460 -2.478 1.00 98.56 87 ASN A CA 1
ATOM 658 C C . ASN A 1 87 ? 4.317 4.813 -3.846 1.00 98.56 87 ASN A C 1
ATOM 660 O O . ASN A 1 87 ? 4.996 4.605 -4.845 1.00 98.56 87 ASN A O 1
ATOM 664 N N . ILE A 1 88 ? 3.097 5.360 -3.917 1.00 98.44 88 ILE A N 1
ATOM 665 C CA . ILE A 1 88 ? 2.502 5.816 -5.188 1.00 98.44 88 ILE A CA 1
ATOM 666 C C . ILE A 1 88 ? 3.384 6.890 -5.827 1.00 98.44 88 ILE A C 1
ATOM 668 O O . ILE A 1 88 ? 3.727 6.783 -7.004 1.00 98.44 88 ILE A O 1
ATOM 672 N N . GLU A 1 89 ? 3.795 7.894 -5.050 1.00 98.25 89 GLU A N 1
ATOM 673 C CA . GLU A 1 89 ? 4.686 8.959 -5.528 1.00 98.25 89 GLU A CA 1
ATOM 674 C C . GLU A 1 89 ? 6.025 8.387 -6.014 1.00 98.25 89 GLU A C 1
ATOM 676 O O . GLU A 1 89 ? 6.486 8.708 -7.111 1.00 98.25 89 GLU A O 1
ATOM 681 N N . LYS A 1 90 ? 6.613 7.463 -5.244 1.00 98.50 90 LYS A N 1
ATOM 682 C CA . LYS A 1 90 ? 7.873 6.798 -5.598 1.00 98.50 90 LYS A CA 1
ATOM 683 C C . LYS A 1 90 ? 7.758 5.963 -6.873 1.00 98.50 90 LYS A C 1
ATOM 685 O O . L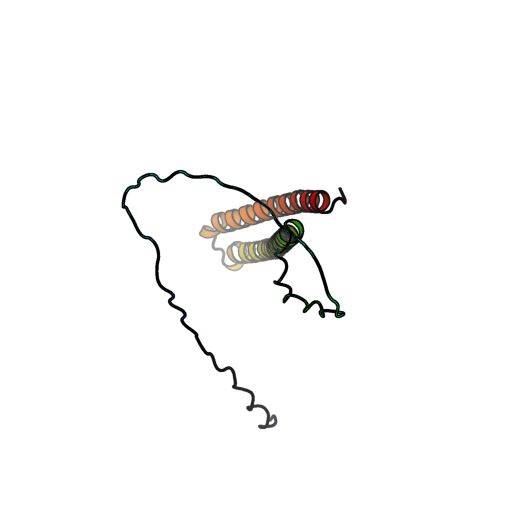YS A 1 90 ? 8.666 5.967 -7.700 1.00 98.50 90 LYS A O 1
ATOM 690 N N . LEU A 1 91 ? 6.656 5.236 -7.042 1.00 98.56 91 LEU A N 1
ATOM 691 C CA . LEU A 1 91 ? 6.410 4.416 -8.226 1.00 98.56 91 LEU A CA 1
ATOM 692 C C . LEU A 1 91 ? 6.163 5.280 -9.465 1.00 98.56 91 LEU A C 1
ATOM 694 O O . LEU A 1 91 ? 6.616 4.906 -10.544 1.00 98.56 91 LEU A O 1
ATOM 698 N N . ALA A 1 92 ? 5.513 6.438 -9.325 1.00 98.25 92 ALA A N 1
ATOM 699 C CA . ALA A 1 92 ? 5.367 7.398 -10.419 1.00 98.25 92 ALA A CA 1
ATOM 700 C C . ALA A 1 92 ? 6.728 7.954 -10.872 1.00 98.25 92 ALA A C 1
ATOM 702 O O . ALA A 1 92 ? 7.014 7.961 -12.069 1.00 98.25 92 ALA A O 1
ATOM 703 N N . GLU A 1 93 ? 7.588 8.350 -9.923 1.00 98.38 93 GLU A N 1
ATOM 704 C CA . GLU A 1 93 ? 8.964 8.794 -10.198 1.00 98.38 93 GLU A CA 1
ATOM 705 C C . GLU A 1 93 ? 9.750 7.713 -10.958 1.00 98.38 93 GLU A C 1
ATOM 707 O O . GLU A 1 93 ? 10.280 7.965 -12.040 1.00 98.38 93 GLU A O 1
ATOM 712 N N . LEU A 1 94 ? 9.758 6.480 -10.439 1.00 98.38 94 LEU A N 1
ATOM 713 C CA . LEU A 1 94 ? 10.458 5.359 -11.069 1.00 98.38 94 LEU A CA 1
ATOM 714 C C . LEU A 1 94 ? 9.909 5.032 -12.461 1.00 98.38 94 LEU A C 1
ATOM 716 O O . LEU A 1 94 ? 10.692 4.730 -13.360 1.00 98.38 94 LEU A O 1
ATOM 720 N N . SER A 1 95 ? 8.588 5.103 -12.652 1.00 97.50 95 SER A N 1
ATOM 721 C CA . SER A 1 95 ? 7.960 4.871 -13.959 1.00 97.50 95 SER A CA 1
ATOM 722 C C . SER A 1 95 ? 8.467 5.877 -14.992 1.00 97.50 95 SER A C 1
ATOM 724 O O . SER A 1 95 ? 8.886 5.480 -16.079 1.00 97.50 95 SER A O 1
ATOM 726 N N . LEU A 1 96 ? 8.523 7.165 -14.632 1.00 97.62 96 LEU A N 1
ATOM 727 C CA . LEU A 1 96 ? 9.031 8.219 -15.510 1.00 97.62 96 LEU A CA 1
ATOM 728 C C . LEU A 1 96 ? 10.512 8.012 -15.851 1.00 97.62 96 LEU A C 1
ATOM 730 O O . LEU A 1 96 ? 10.879 8.063 -17.025 1.00 97.62 96 LEU A O 1
ATOM 734 N N . THR A 1 97 ? 11.356 7.699 -14.868 1.00 98.00 97 THR A N 1
ATOM 735 C CA . THR A 1 97 ? 12.776 7.422 -15.123 1.00 98.00 97 THR A CA 1
ATOM 736 C C . THR A 1 97 ? 12.964 6.198 -16.027 1.00 98.00 97 THR A C 1
ATOM 738 O O . THR A 1 97 ? 13.731 6.252 -16.989 1.00 98.00 97 THR A O 1
ATOM 741 N N . ILE A 1 98 ? 12.242 5.098 -15.788 1.00 97.50 98 ILE A N 1
ATOM 742 C CA . ILE A 1 98 ? 12.331 3.877 -16.610 1.00 97.50 98 ILE A CA 1
ATOM 743 C C . ILE A 1 98 ? 11.920 4.159 -18.059 1.00 97.50 98 ILE A C 1
ATOM 745 O O . ILE A 1 98 ? 12.616 3.763 -19.001 1.00 97.50 98 ILE A O 1
ATOM 749 N N . GLU A 1 99 ? 10.790 4.834 -18.251 1.00 95.69 99 GLU A N 1
ATOM 750 C CA . GLU A 1 99 ? 10.198 5.010 -19.571 1.00 95.69 99 GLU A CA 1
ATOM 751 C C . GLU A 1 99 ? 10.813 6.142 -20.380 1.00 95.69 99 GLU A C 1
ATOM 753 O O . GLU A 1 99 ? 10.951 5.998 -21.602 1.00 95.69 99 GLU A O 1
ATOM 758 N N . GLU A 1 100 ? 11.162 7.248 -19.724 1.00 95.44 100 GLU A N 1
ATOM 759 C CA . GLU A 1 100 ? 11.553 8.481 -20.394 1.00 95.44 100 GLU A CA 1
ATOM 760 C C . GLU A 1 100 ? 13.044 8.778 -20.328 1.00 95.44 100 GLU A C 1
ATOM 762 O O . GLU A 1 100 ? 13.590 9.257 -21.323 1.00 95.44 100 GLU A O 1
ATOM 767 N N . GLU A 1 101 ? 13.722 8.449 -19.233 1.00 96.81 101 GLU A N 1
ATOM 768 C CA . GLU A 1 101 ? 15.166 8.679 -19.117 1.00 96.81 101 GLU A CA 1
ATOM 769 C C . GLU A 1 101 ? 15.957 7.476 -19.633 1.00 96.81 101 GLU A C 1
ATOM 771 O O . GLU A 1 101 ? 16.822 7.612 -20.497 1.00 96.81 101 GLU A O 1
ATOM 776 N N . LEU A 1 102 ? 15.623 6.276 -19.150 1.00 97.81 102 LEU A N 1
ATOM 777 C CA . LEU A 1 102 ? 16.330 5.040 -19.491 1.00 97.81 102 LEU A CA 1
ATOM 778 C C . LEU A 1 102 ? 15.799 4.376 -20.769 1.00 97.81 102 LEU A C 1
ATOM 780 O O . LEU A 1 102 ? 16.439 3.466 -21.299 1.00 97.81 102 LEU A O 1
ATOM 784 N N . LYS A 1 103 ? 14.631 4.811 -21.261 1.00 97.25 103 LYS A N 1
ATOM 785 C CA . LYS A 1 103 ? 13.943 4.268 -22.447 1.00 97.25 103 LYS A CA 1
ATOM 786 C C . LYS A 1 103 ? 13.759 2.739 -22.406 1.00 97.25 103 LYS A C 1
ATOM 788 O O . LYS A 1 103 ? 13.705 2.080 -23.446 1.00 97.25 103 LYS A O 1
ATOM 793 N N . GLN A 1 104 ? 13.616 2.151 -21.217 1.00 97.44 104 GLN A N 1
ATOM 794 C CA . GLN A 1 104 ? 13.491 0.703 -21.026 1.00 97.44 104 GLN A CA 1
ATOM 795 C C . GLN A 1 104 ? 12.036 0.234 -21.162 1.00 97.44 104 GLN A C 1
ATOM 797 O O . GLN A 1 104 ? 11.409 -0.228 -20.209 1.00 97.44 104 GLN A O 1
ATOM 802 N N . LYS A 1 105 ? 11.492 0.308 -22.382 1.00 94.38 105 LYS A N 1
ATOM 803 C CA . LYS A 1 105 ? 10.080 -0.024 -22.658 1.00 94.38 105 LYS A CA 1
ATOM 804 C C . LYS A 1 105 ? 9.679 -1.459 -22.285 1.00 94.38 105 LYS A C 1
ATOM 806 O O . LYS A 1 105 ? 8.511 -1.699 -22.010 1.00 94.38 105 LYS A O 1
ATOM 811 N N . ALA A 1 106 ? 10.636 -2.386 -22.192 1.00 97.25 106 ALA A N 1
ATOM 812 C CA . ALA A 1 106 ? 10.392 -3.757 -21.737 1.00 97.25 106 ALA A CA 1
ATOM 813 C C . ALA A 1 106 ? 9.867 -3.855 -20.287 1.00 97.25 106 ALA A C 1
ATOM 815 O O . ALA A 1 106 ? 9.258 -4.862 -19.942 1.00 97.25 106 ALA A O 1
ATOM 816 N N . PHE A 1 107 ? 10.084 -2.834 -19.448 1.00 97.38 107 PHE A N 1
ATOM 817 C CA . PHE A 1 107 ? 9.617 -2.816 -18.055 1.00 97.38 107 PHE A CA 1
ATOM 818 C C . PHE A 1 107 ? 8.386 -1.930 -17.820 1.00 97.38 107 PHE A C 1
ATOM 820 O O . PHE A 1 107 ? 7.858 -1.941 -16.710 1.00 97.38 107 PHE A O 1
ATOM 827 N N . ALA A 1 108 ? 7.909 -1.199 -18.837 1.00 94.69 108 ALA A N 1
ATOM 828 C CA . ALA A 1 108 ? 6.801 -0.245 -18.707 1.00 94.69 108 ALA A CA 1
ATOM 829 C C . ALA A 1 108 ? 5.509 -0.914 -18.201 1.00 94.69 108 ALA A C 1
ATOM 831 O O . ALA A 1 108 ? 4.861 -0.431 -17.276 1.00 94.69 108 ALA A O 1
ATOM 832 N N . GLU A 1 109 ? 5.176 -2.087 -18.744 1.00 96.94 109 GLU A N 1
ATOM 833 C CA . GLU A 1 109 ? 4.003 -2.849 -18.305 1.00 96.94 109 GLU A CA 1
ATOM 834 C C . GLU A 1 109 ? 4.138 -3.317 -16.850 1.00 96.94 109 GLU A C 1
ATOM 836 O O . GLU A 1 109 ? 3.211 -3.170 -16.054 1.00 96.94 109 GLU A O 1
ATOM 841 N N . ALA A 1 110 ? 5.313 -3.832 -16.477 1.00 98.19 110 ALA A N 1
ATOM 842 C CA . ALA A 1 110 ? 5.556 -4.335 -15.131 1.00 98.19 110 ALA A CA 1
ATOM 843 C C . ALA A 1 110 ? 5.475 -3.217 -14.080 1.00 98.19 110 ALA A C 1
ATOM 845 O O . ALA A 1 110 ? 4.807 -3.391 -13.060 1.00 98.19 110 ALA A O 1
ATOM 846 N N . ILE A 1 111 ? 6.106 -2.060 -14.323 1.00 97.94 111 ILE A N 1
ATOM 847 C CA . ILE A 1 111 ? 6.049 -0.936 -13.378 1.00 97.94 111 ILE A CA 1
ATOM 848 C C . ILE A 1 111 ? 4.643 -0.324 -13.314 1.00 97.94 111 ILE A C 1
ATOM 850 O O . ILE A 1 111 ? 4.160 -0.037 -12.219 1.00 97.94 111 ILE A O 1
ATOM 854 N N . GLY A 1 112 ? 3.937 -0.232 -14.447 1.00 97.75 112 GLY A N 1
ATOM 855 C CA . GLY A 1 112 ? 2.544 0.214 -14.491 1.00 97.75 112 GLY A CA 1
ATOM 856 C C . GLY A 1 112 ? 1.597 -0.706 -13.713 1.00 97.75 112 GLY A C 1
ATOM 857 O O . GLY A 1 112 ? 0.713 -0.227 -12.998 1.00 97.75 112 GLY A O 1
ATOM 858 N N . ALA A 1 113 ? 1.808 -2.024 -13.774 1.00 98.50 113 ALA A N 1
ATOM 859 C CA . ALA A 1 113 ? 1.045 -2.989 -12.984 1.00 98.50 113 ALA A CA 1
ATOM 860 C C . ALA A 1 113 ? 1.303 -2.834 -11.476 1.00 98.50 113 ALA A C 1
ATOM 862 O O . ALA A 1 113 ? 0.357 -2.857 -10.687 1.00 98.50 113 ALA A O 1
ATOM 863 N N . VAL A 1 114 ? 2.562 -2.626 -11.069 1.00 98.50 114 VAL A N 1
ATOM 864 C CA . VAL A 1 114 ? 2.919 -2.377 -9.660 1.00 98.50 114 VAL A CA 1
ATOM 865 C C . VAL A 1 114 ? 2.312 -1.063 -9.164 1.00 98.50 114 VAL A C 1
ATOM 867 O O . VAL A 1 114 ? 1.715 -1.044 -8.089 1.00 98.50 114 VAL A O 1
ATOM 870 N N . TYR A 1 115 ? 2.391 0.011 -9.956 1.00 98.56 115 TYR A N 1
ATOM 871 C CA . TYR A 1 115 ? 1.742 1.288 -9.652 1.00 98.56 115 TYR A CA 1
ATOM 872 C C . TYR A 1 115 ? 0.231 1.119 -9.456 1.00 98.56 115 TYR A C 1
ATOM 874 O O . TYR A 1 115 ? -0.313 1.511 -8.426 1.00 98.56 115 TYR A O 1
ATOM 882 N N . SER A 1 116 ? -0.437 0.456 -10.402 1.00 98.38 116 SER A N 1
ATOM 883 C CA . SER A 1 116 ? -1.887 0.225 -10.350 1.00 98.38 116 SER A CA 1
ATOM 884 C C . SER A 1 116 ? -2.295 -0.617 -9.137 1.00 98.38 116 SER A C 1
ATOM 886 O O . SER A 1 116 ? -3.320 -0.360 -8.506 1.00 98.38 116 SER A O 1
ATOM 888 N N . ALA A 1 117 ? -1.489 -1.618 -8.771 1.00 98.62 117 ALA A N 1
ATOM 889 C CA . ALA A 1 117 ? -1.722 -2.414 -7.571 1.00 98.62 117 ALA A CA 1
ATOM 890 C C . ALA A 1 117 ? -1.572 -1.581 -6.286 1.00 98.62 117 ALA A C 1
ATOM 892 O O . ALA A 1 117 ? -2.365 -1.755 -5.358 1.00 98.62 117 ALA A O 1
ATOM 893 N N . GLN A 1 118 ? -0.598 -0.666 -6.237 1.00 98.50 118 GLN A N 1
ATOM 894 C CA . GLN A 1 118 ? -0.404 0.241 -5.106 1.00 98.50 118 GLN A CA 1
ATOM 895 C C . GLN A 1 118 ? -1.567 1.236 -4.970 1.00 98.50 118 GLN A C 1
ATOM 897 O O . GLN A 1 118 ? -2.058 1.444 -3.862 1.00 98.50 118 GLN A O 1
ATOM 902 N N . ASP A 1 119 ? -2.057 1.793 -6.078 1.00 98.38 119 ASP A N 1
ATOM 903 C CA . ASP A 1 119 ? -3.222 2.688 -6.089 1.00 98.38 119 ASP A CA 1
ATOM 904 C C . ASP A 1 119 ? -4.508 1.971 -5.629 1.00 98.38 119 ASP A C 1
ATOM 906 O O . ASP A 1 119 ? -5.257 2.448 -4.766 1.00 98.38 119 ASP A O 1
ATOM 910 N N . ALA A 1 120 ? -4.715 0.736 -6.096 1.00 98.62 120 ALA A N 1
ATOM 911 C CA . ALA A 1 120 ? -5.813 -0.104 -5.627 1.00 98.62 120 ALA A CA 1
ATOM 912 C C . ALA A 1 120 ? -5.683 -0.464 -4.134 1.00 98.62 120 ALA A C 1
ATOM 914 O O . ALA A 1 120 ? -6.691 -0.516 -3.422 1.00 98.62 120 ALA A O 1
ATOM 915 N N . PHE A 1 121 ? -4.464 -0.720 -3.644 1.00 98.69 121 PHE A N 1
ATOM 916 C CA . PHE A 1 121 ? -4.205 -0.928 -2.218 1.00 98.69 121 PHE A CA 1
ATOM 917 C C . PHE A 1 121 ? -4.552 0.326 -1.407 1.00 98.69 121 PHE A C 1
ATOM 919 O O . PHE A 1 121 ? -5.264 0.203 -0.412 1.00 98.69 121 PHE A O 1
ATOM 926 N N . GLN A 1 122 ? -4.138 1.513 -1.863 1.00 98.50 122 GLN A N 1
ATOM 927 C CA . GLN A 1 122 ? -4.423 2.796 -1.214 1.00 98.50 122 GLN A CA 1
ATOM 928 C C . GLN A 1 122 ? -5.928 3.032 -1.036 1.00 98.50 122 GLN A C 1
ATOM 930 O O . GLN A 1 122 ? -6.393 3.382 0.048 1.00 98.50 122 GLN A O 1
ATOM 935 N N . SER A 1 123 ? -6.710 2.777 -2.083 1.00 98.44 123 SER A N 1
ATOM 936 C CA . SER A 1 123 ? -8.168 2.911 -2.017 1.00 98.44 123 SER A CA 1
ATOM 937 C C . SER A 1 123 ? -8.789 1.951 -0.992 1.00 98.44 123 SER A C 1
ATOM 939 O O . SER A 1 123 ? -9.672 2.326 -0.220 1.00 98.44 123 SER A O 1
ATOM 941 N N . LYS A 1 124 ? -8.310 0.702 -0.944 1.00 98.69 124 LYS A N 1
ATOM 942 C CA . LYS A 1 124 ? -8.829 -0.326 -0.029 1.00 98.69 124 LYS A CA 1
ATOM 943 C C . LYS A 1 124 ? -8.429 -0.087 1.424 1.00 98.69 124 LYS A C 1
ATOM 945 O O . LYS A 1 124 ? -9.253 -0.311 2.307 1.00 98.69 124 LYS A O 1
ATOM 950 N N . ILE A 1 125 ? -7.193 0.347 1.683 1.00 98.56 125 ILE A N 1
ATOM 951 C CA . ILE A 1 125 ? -6.726 0.606 3.050 1.00 98.56 125 ILE A CA 1
ATOM 952 C C . ILE A 1 125 ? -7.457 1.806 3.659 1.00 98.56 125 ILE A C 1
ATOM 954 O O . ILE A 1 125 ? -7.841 1.734 4.821 1.00 98.56 125 ILE A O 1
ATOM 958 N N . LEU A 1 126 ? -7.754 2.846 2.868 1.00 98.69 126 LEU A N 1
ATOM 959 C CA . LEU A 1 126 ? -8.583 3.972 3.311 1.00 98.69 126 LEU A CA 1
ATOM 960 C C . LEU A 1 126 ? -9.977 3.511 3.743 1.00 98.69 126 LEU A C 1
ATOM 962 O O . LEU A 1 126 ? -10.424 3.856 4.836 1.00 98.69 126 LEU A O 1
ATOM 966 N N . LYS A 1 127 ? -10.637 2.680 2.924 1.00 98.69 127 LYS A N 1
ATOM 967 C CA . LYS A 1 127 ? -11.960 2.154 3.274 1.00 98.69 127 LYS A CA 1
ATOM 968 C C . LYS A 1 127 ? -11.919 1.276 4.528 1.00 98.69 127 LYS A C 1
ATOM 970 O O . LYS A 1 127 ? -12.762 1.411 5.408 1.00 98.69 127 LYS A O 1
ATOM 975 N N . LEU A 1 128 ? -10.907 0.415 4.636 1.00 98.69 128 LEU A N 1
ATOM 976 C CA . LEU A 1 128 ? -10.719 -0.423 5.818 1.00 98.69 128 LEU A CA 1
ATOM 977 C C . LEU A 1 128 ? -10.506 0.416 7.085 1.00 98.69 128 LEU A C 1
ATOM 979 O O . LEU A 1 128 ? -11.048 0.066 8.127 1.00 98.69 128 LEU A O 1
ATOM 983 N N . ILE A 1 129 ? -9.740 1.508 7.010 1.00 98.69 129 ILE A N 1
ATOM 984 C CA . ILE A 1 129 ? -9.542 2.428 8.139 1.00 98.69 129 ILE A CA 1
ATOM 985 C C . ILE A 1 129 ? -10.876 3.039 8.575 1.00 98.69 129 ILE A C 1
ATOM 987 O O . ILE A 1 129 ? -11.177 2.984 9.761 1.00 98.69 129 ILE A O 1
ATOM 991 N N . GLU A 1 130 ? -11.685 3.552 7.644 1.00 98.56 130 GLU A N 1
ATOM 992 C CA . GLU A 1 130 ? -13.003 4.141 7.942 1.00 98.56 130 GLU A CA 1
ATOM 993 C C . GLU A 1 130 ? -13.937 3.138 8.648 1.00 98.56 130 GLU A C 1
ATOM 995 O O . GLU A 1 130 ? -14.544 3.437 9.684 1.00 98.56 130 GLU A O 1
ATOM 1000 N N . ASP A 1 131 ? -14.019 1.914 8.120 1.00 98.50 131 ASP A N 1
ATOM 1001 C CA . ASP A 1 131 ? -14.844 0.852 8.703 1.00 98.50 131 ASP A CA 1
ATOM 1002 C C . ASP A 1 131 ? -14.339 0.463 10.104 1.00 98.50 131 ASP A C 1
ATOM 1004 O O . ASP A 1 131 ? -15.124 0.246 11.031 1.00 98.50 131 ASP A O 1
ATOM 1008 N N . TYR A 1 132 ? -13.017 0.423 10.289 1.00 98.25 132 TYR A N 1
ATOM 1009 C CA . TYR A 1 132 ? -12.397 0.076 11.565 1.00 98.25 132 TYR A CA 1
ATOM 1010 C C . TYR A 1 132 ? -12.510 1.201 12.608 1.00 98.25 132 TYR A C 1
ATOM 1012 O O . TYR A 1 132 ? -12.644 0.928 13.800 1.00 98.25 132 TYR A O 1
ATOM 1020 N N . GLU A 1 133 ? -12.494 2.469 12.192 1.00 98.00 133 GLU A N 1
ATOM 1021 C CA . GLU A 1 133 ? -12.789 3.617 13.059 1.00 98.00 133 GLU A CA 1
ATOM 1022 C C . GLU A 1 133 ? -14.219 3.556 13.593 1.00 98.00 133 GLU A C 1
ATOM 1024 O O . GLU A 1 133 ? -14.432 3.744 14.794 1.00 98.00 133 GLU A O 1
ATOM 1029 N N . SER A 1 134 ? -15.175 3.216 12.727 1.00 98.00 134 SER A N 1
ATOM 1030 C CA . SER A 1 134 ? -16.579 3.021 13.108 1.00 98.00 134 SER A CA 1
ATOM 1031 C C . SER A 1 134 ? -16.731 1.900 14.142 1.00 98.00 134 SER A C 1
ATOM 1033 O O . SER A 1 134 ? -17.447 2.039 15.135 1.00 98.00 134 SER A O 1
ATOM 1035 N N . GLU A 1 135 ? -15.998 0.801 13.964 1.00 96.62 135 GLU A N 1
ATOM 1036 C CA . GLU A 1 135 ? -15.966 -0.301 14.927 1.00 96.62 135 GLU A CA 1
ATOM 1037 C C . GLU A 1 135 ? -15.326 0.110 16.266 1.00 96.62 135 GLU A C 1
ATOM 1039 O O . GLU A 1 135 ? -15.849 -0.225 17.332 1.00 96.62 135 GLU A O 1
ATOM 1044 N N . CYS A 1 136 ? -14.240 0.888 16.250 1.00 96.56 136 CYS A N 1
ATOM 1045 C CA . CYS A 1 136 ? -13.655 1.454 17.468 1.00 96.56 136 CYS A CA 1
ATOM 1046 C C . CYS A 1 136 ? -14.644 2.370 18.211 1.00 96.56 136 CYS A C 1
ATOM 1048 O O . CYS A 1 136 ? -14.749 2.261 19.432 1.00 96.56 136 CYS A O 1
ATOM 1050 N N . ALA A 1 137 ? -15.398 3.217 17.499 1.00 96.38 137 ALA A N 1
ATOM 1051 C CA . ALA A 1 137 ? -16.431 4.074 18.092 1.00 96.38 137 ALA A CA 1
ATOM 1052 C C . ALA A 1 137 ? -17.567 3.252 18.728 1.00 96.38 137 ALA A C 1
ATOM 1054 O O . ALA A 1 137 ? -18.038 3.560 19.825 1.00 96.38 137 ALA A O 1
ATOM 1055 N N . ARG A 1 138 ? -17.962 2.145 18.085 1.00 96.25 138 ARG A N 1
ATOM 1056 C CA . ARG A 1 138 ? -18.938 1.195 18.635 1.00 96.25 138 ARG A CA 1
ATOM 1057 C C . ARG A 1 138 ? -18.428 0.539 19.919 1.00 96.25 138 ARG A C 1
ATOM 1059 O O . ARG A 1 138 ? -19.183 0.409 20.880 1.00 96.25 138 ARG A O 1
ATOM 1066 N N . LEU A 1 139 ? -17.153 0.144 19.953 1.00 94.06 139 LEU A N 1
ATOM 1067 C CA . LEU A 1 139 ? -16.511 -0.453 21.130 1.00 94.06 139 LEU A CA 1
ATOM 1068 C C . LEU A 1 139 ? -16.309 0.550 22.278 1.00 94.06 139 LEU A C 1
ATOM 1070 O O . LEU A 1 139 ? -16.349 0.145 23.438 1.00 94.06 139 LEU A O 1
ATOM 1074 N N . SER A 1 140 ? -16.112 1.839 21.981 1.00 93.38 140 SER A N 1
ATOM 1075 C CA . SER A 1 140 ? -16.000 2.897 22.995 1.00 93.38 140 SER A CA 1
ATOM 1076 C C . SER A 1 140 ? -17.349 3.410 23.508 1.00 93.38 140 SER A C 1
ATOM 1078 O O . SER A 1 140 ? -17.374 4.226 24.428 1.00 93.38 140 SER A O 1
ATOM 1080 N N . GLY A 1 141 ? -18.469 2.958 22.928 1.00 90.31 141 GLY A N 1
ATOM 1081 C CA . GLY A 1 141 ? -19.806 3.471 23.241 1.00 90.31 141 GLY A CA 1
ATOM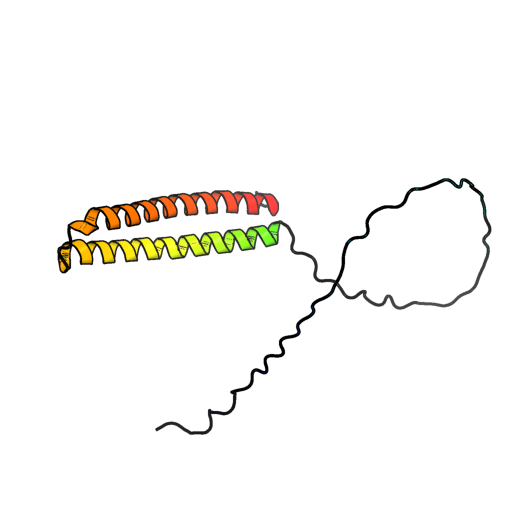 1082 C C . GLY A 1 141 ? -20.039 4.901 22.744 1.00 90.31 141 GLY A C 1
ATOM 1083 O O . GLY A 1 141 ? -20.865 5.615 23.302 1.00 90.31 141 GLY A O 1
ATOM 1084 N N . SER A 1 142 ? -19.279 5.334 21.735 1.00 79.44 142 SER A N 1
ATOM 1085 C CA . SER A 1 142 ? -19.336 6.675 21.135 1.00 79.44 142 SER A CA 1
ATOM 1086 C C . SER A 1 142 ? -1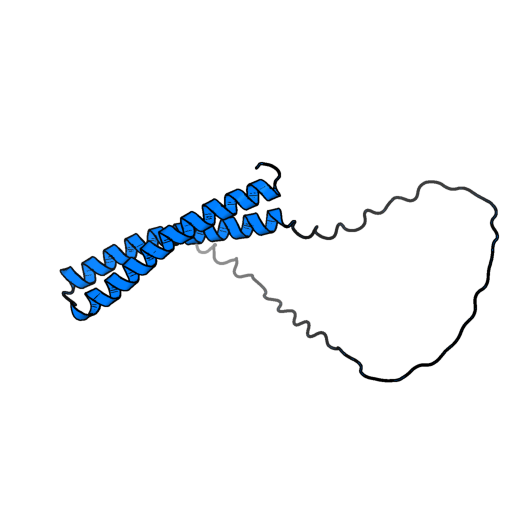9.981 6.687 19.742 1.00 79.44 142 SER A C 1
ATOM 1088 O O . SER A 1 142 ? -19.888 7.702 19.056 1.00 79.44 142 SER A O 1
ATOM 1090 N N . ALA A 1 143 ? -20.560 5.557 19.319 1.00 67.06 143 ALA A N 1
ATOM 1091 C CA . ALA A 1 143 ? -21.246 5.381 18.037 1.00 67.06 143 ALA A CA 1
ATOM 1092 C C . ALA A 1 143 ? -22.653 5.991 18.017 1.00 67.06 143 ALA A C 1
ATOM 1094 O O . ALA A 1 143 ? -23.324 5.969 19.075 1.00 67.06 143 ALA A O 1
#

Secondary structure (DSSP, 8-state):
---TT------------------------------------------------------PPPPPPHHHHHHHHHHHHHHHHHHHHHHHHHHHHHHHIIIIIS--GGGHHHHHHHHHHHHHHHHHHHHHHHHHHHHHHHHTT--

pLDDT: mean 74.96, std 25.69, range [27.8, 98.75]

Radius of gyration: 32.76 Å; chains: 1; bounding box: 60×66×94 Å

Foldseek 3Di:
DDDPPPPPPPDDDDDDDDDPDDDDDDDDDDDDDDDDDDDDDDDDDDDDDDDDPPPPDPPDPPDDDPLRVLVVVLVVLVVVLVVLVVVLVVLVVVLCCCCPVVVPPVCNVVSVVVNVVSVVVNVVSVVVSVVSVVVSCVVVVND

Sequence (143 aa):
MGDPRNVAHAKKVSQEKHHKEKHAPPKAGPAPTGRKTAQTETKPAAKSTAPQAEVPQPTQPAEPTQLEKSLVVLSKLKELEFHSRANIEKLAELSLTIEEELKQKAFAEAIGAVYSAQDAFQSKILKLIEDYESECARLSGSA

=== Feature glossary ===
The features interleaved in this record are:

— What the protein is —

Sequence gives the chain of amino acids in standard one-letter code (A=alanine, C=cysteine, …, Y=tyrosine), read N→C. It is the only feature that is directly encoded by the gene; all structural features are derived from the folded form of this sequence.

Database cross-references. InterPro integrates a dozen domain/family signature databases into unified entries with residue-range hits. GO terms attach function/process/location labels with evidence codes. CATH codes position the fold in a four-level structural taxonomy. Organism is the NCBI-taxonomy species name.

— Where its atoms are —

Atomic coordinates in PDBx/mmCIF format — the same representation the Protein Data Bank distributes. Each line of the _atom_site loop places one backbone atom in Cartesian space (units: ångströms, origin: arbitrary).

The six renders are orthographic views along the three Cartesian axes in both directions. Representation (cartoon, sticks, or surface) and color scheme (sequence-rainbow or by-chain) vary across proteins so the training set covers all the common visualization conventions.

— Local backbone conformation —

Eight-state secondary structure (DSSP): H is the canonical α-helix, G the tighter 3₁₀-helix, I the wider π-helix; E/B are β-structure, T and S are turns and bends, and '-' is everything else. DSSP derives these from the pattern of main-chain N–H···O=C hydrogen bonds, not from the sequence.

P-SEA three-state annotation labels each residue as helix, strand, or coil based purely on the geometry of the Cα trace. It serves as a fallback when the full backbone (and thus DSSP) is unavailable.

The φ/ψ torsion pair specifies the backbone conformation at each residue. φ rotates about the N–Cα bond, ψ about the Cα–C bond. Steric clashes forbid most of the (φ, ψ) plane — the allowed regions (α-helix basin, β-sheet basin, left-handed helix) are the Ramachandran-allowed regions.

— Global shape and packing —

The geometric summary reports three shape descriptors. Rg (radius of gyration) measures how spread out the Cα atoms are about their centre of mass; compact globular proteins have small Rg, elongated or unfolded ones large. Cα contacts (<8 Å, |i−j|>4) count long-range residue pairs in spatial proximity — high for tightly packed folds, near zero for rods or random coil. The bounding-box extents give the protein's footprint along x, y, z in Å.

Solvent-accessible surface area (SASA) is the area in Å² traced out by the centre of a 1.4 Å probe sphere (a water molecule) rolled over the protein's van der Waals surface (Shrake–Rupley / Lee–Richards construction). Buried residues have near-zero SASA; fully exposed residues can exceed 200 Å². The total SASA scales roughly with the number of surface residues.

The contact map is a binary N×N matrix image: pixel (i, j) is dark where Cα_i and Cα_j are within 8 Å and |i−j|>4. Because the |i−j|>4 filter removes local 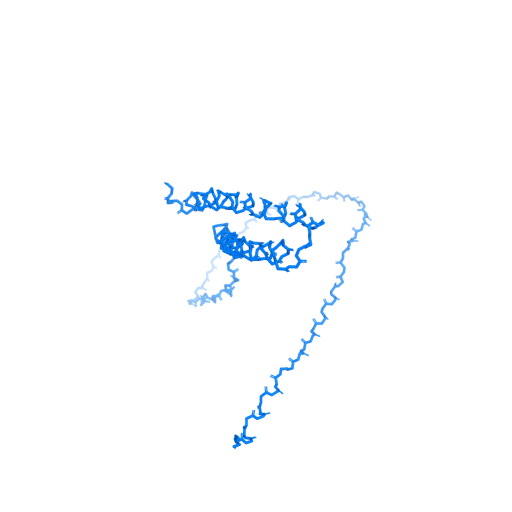helical contacts, off-diagonal stripes parallel to the main diagonal indicate parallel β-sheets; stripes perpendicular to it indicate antiparallel β-sheets. The Ramachandran plot scatters every residue's (φ, ψ) pair against the sterically allowed regions. The PAE heatmap renders the predicted-aligned-error matrix.

— Structural neighborhood —

3Di is Foldseek's structural alphabet. Each residue is assigned one of twenty discrete states based on how its Cα sits relative to its spatial (not sequential) neighbors. Aligning 3Di strings finds structural homologs roughly as well as full 3D superposition, but orders of magnitude faster.

Nearest PDB neighbors are the top structural matches found by Foldseek when searching this structure against the entire Protein Data Bank. Each hit reports a TM-score (0 to 1; >0.5 almost always implies the same fold) and an E-value. These are *structural* homologs — they may share no detectable sequence similarity.

— Confidence and disorder —

For AlphaFold models, the B-factor field carries pLDDT — the model's own estimate of local accuracy on a 0–100 scale. Regions with pLDDT<50 should be treated as essentially unmodeled; they often correspond to intrinsically disordered segments.

Crystallographic B-factors measure how much each atom's electron density is smeared out, in Å². They rise in mobile loops and surface residues and fall in the buried interior. In AlphaFold models this column is repurposed to hold pLDDT instead.

Predicted aligned error is AlphaFold's pairwise confidence. Unlike pLDDT (per-residue), PAE is per-residue-pair and captures whether two parts of the structure are correctly placed relative to each other. Units are ångströms of expected positional error.